Protein AF-A0A7X6NYS7-F1 (afdb_monomer)

Structure (mmCIF, N/CA/C/O backbone):
data_AF-A0A7X6NYS7-F1
#
_entry.id   AF-A0A7X6NYS7-F1
#
loop_
_atom_site.group_PDB
_atom_site.id
_atom_site.type_symbol
_atom_site.label_atom_id
_atom_site.label_alt_id
_atom_site.label_comp_id
_atom_site.label_asym_id
_atom_site.label_entity_id
_atom_site.label_seq_id
_atom_site.pdbx_PDB_ins_code
_atom_site.Cartn_x
_atom_site.Cartn_y
_atom_site.Cartn_z
_atom_site.occupancy
_atom_site.B_iso_or_equiv
_atom_site.auth_seq_id
_atom_site.auth_comp_id
_atom_site.auth_asym_id
_atom_site.auth_atom_id
_atom_site.pdbx_PDB_model_num
ATOM 1 N N . MET A 1 1 ? -17.883 6.200 -11.940 1.00 35.06 1 MET A N 1
ATOM 2 C CA . MET A 1 1 ? -18.351 5.322 -10.851 1.00 35.06 1 MET A CA 1
ATOM 3 C C . MET A 1 1 ? -17.406 5.563 -9.689 1.00 35.06 1 MET A C 1
ATOM 5 O O . MET A 1 1 ? -16.241 5.212 -9.781 1.00 35.06 1 MET A O 1
ATOM 9 N N . THR A 1 2 ? -17.848 6.355 -8.717 1.00 27.11 2 THR A N 1
ATOM 10 C CA . THR A 1 2 ? -17.003 6.928 -7.662 1.00 27.11 2 THR A CA 1
ATOM 11 C C . THR A 1 2 ? -16.912 5.929 -6.518 1.00 27.11 2 THR A C 1
ATOM 13 O O . THR A 1 2 ? -17.922 5.664 -5.873 1.00 27.11 2 THR A O 1
ATOM 16 N N . ILE A 1 3 ? -15.735 5.349 -6.288 1.00 31.94 3 ILE A N 1
ATOM 17 C CA . ILE A 1 3 ? -15.495 4.500 -5.118 1.00 31.94 3 ILE A CA 1
ATOM 18 C C . ILE A 1 3 ? -15.246 5.453 -3.948 1.00 31.94 3 ILE A C 1
ATOM 20 O O . ILE A 1 3 ? -14.196 6.086 -3.854 1.00 31.94 3 ILE A O 1
ATOM 24 N N . ALA A 1 4 ? -16.283 5.651 -3.135 1.00 30.42 4 ALA A N 1
ATOM 25 C CA . ALA A 1 4 ? -16.207 6.406 -1.894 1.00 30.42 4 ALA A CA 1
ATOM 26 C C . ALA A 1 4 ? -15.290 5.674 -0.905 1.00 30.42 4 ALA A C 1
ATOM 28 O O . ALA A 1 4 ? -15.261 4.446 -0.883 1.00 30.42 4 ALA A O 1
ATOM 29 N N . ALA A 1 5 ? -14.537 6.444 -0.119 1.00 35.25 5 ALA A N 1
ATOM 30 C CA . ALA A 1 5 ? -13.575 5.964 0.863 1.00 35.25 5 ALA A CA 1
ATOM 31 C C . ALA A 1 5 ? -14.183 4.889 1.781 1.00 35.25 5 ALA A C 1
ATOM 33 O O . ALA A 1 5 ? -14.998 5.193 2.652 1.00 35.25 5 ALA A O 1
ATOM 34 N N . THR A 1 6 ? -13.782 3.634 1.572 1.00 38.25 6 THR A N 1
ATOM 35 C CA . THR A 1 6 ? -14.051 2.531 2.493 1.00 38.25 6 THR A CA 1
ATOM 36 C C . THR A 1 6 ? -13.380 2.858 3.821 1.00 38.25 6 THR A C 1
ATOM 38 O O . THR A 1 6 ? -12.196 3.202 3.857 1.00 38.25 6 THR A O 1
ATOM 41 N N . ALA A 1 7 ? -14.165 2.820 4.897 1.00 32.44 7 ALA A N 1
ATOM 42 C CA . ALA A 1 7 ? -13.714 3.113 6.246 1.00 32.44 7 ALA A CA 1
ATOM 43 C C . ALA A 1 7 ? -12.492 2.253 6.601 1.00 32.44 7 ALA A C 1
ATOM 45 O O . ALA A 1 7 ? -12.499 1.042 6.405 1.00 32.44 7 ALA A O 1
ATOM 46 N N . VAL A 1 8 ? -11.445 2.891 7.118 1.00 33.31 8 VAL A N 1
ATOM 47 C CA . VAL A 1 8 ? -10.324 2.207 7.762 1.00 33.31 8 VAL A CA 1
ATOM 48 C C . VAL A 1 8 ? -10.599 2.247 9.256 1.00 33.31 8 VAL A C 1
ATOM 50 O O . VAL A 1 8 ? -10.645 3.329 9.843 1.00 33.31 8 VAL A O 1
ATOM 53 N N . VAL A 1 9 ? -10.815 1.086 9.869 1.00 34.69 9 VAL A N 1
ATOM 54 C CA . VAL A 1 9 ? -10.963 0.976 11.325 1.00 34.69 9 VAL A CA 1
ATOM 55 C C . VAL A 1 9 ? -9.628 0.511 11.900 1.00 34.69 9 VAL A C 1
ATOM 57 O O . VAL A 1 9 ? -9.139 -0.568 11.571 1.00 34.69 9 VAL A O 1
ATOM 60 N N . ALA A 1 10 ? -9.025 1.346 12.746 1.00 32.72 10 ALA A N 1
ATOM 61 C CA . ALA A 1 10 ? -7.800 1.015 13.461 1.00 32.72 10 ALA A CA 1
ATOM 62 C C . ALA A 1 10 ? -8.129 0.205 14.722 1.00 32.72 10 ALA A C 1
ATOM 64 O O . ALA A 1 10 ? -8.858 0.688 15.591 1.00 32.72 10 ALA A O 1
ATOM 65 N N . LEU A 1 11 ? -7.593 -1.012 14.837 1.00 34.31 11 LEU A N 1
ATOM 66 C CA . LEU A 1 11 ? -7.740 -1.852 16.027 1.00 34.31 11 LEU A CA 1
ATOM 67 C C . LEU A 1 11 ? -6.360 -2.121 16.645 1.00 34.31 11 LEU A C 1
ATOM 69 O O . LEU A 1 11 ? -5.460 -2.630 15.983 1.00 34.31 11 LEU A O 1
ATOM 73 N N . VAL A 1 12 ? -6.202 -1.800 17.931 1.00 31.31 12 VAL A N 1
ATOM 74 C CA . VAL A 1 12 ? -5.027 -2.170 18.734 1.00 31.31 12 VAL A CA 1
ATOM 75 C C . VAL A 1 12 ? -5.289 -3.557 19.326 1.00 31.31 12 VAL A C 1
ATOM 77 O O . VAL A 1 12 ? -6.094 -3.682 20.247 1.00 31.31 12 VAL A O 1
ATOM 80 N N . ALA A 1 13 ? -4.653 -4.606 18.797 1.00 36.72 13 ALA A N 1
ATOM 81 C CA . ALA A 1 13 ? -4.809 -5.974 19.298 1.00 36.72 13 ALA A CA 1
ATOM 82 C C . ALA A 1 13 ? -3.521 -6.487 19.965 1.00 36.72 13 ALA A C 1
ATOM 84 O O . ALA A 1 13 ? -2.477 -6.622 19.332 1.00 36.72 13 ALA A O 1
ATOM 85 N N . THR A 1 14 ? -3.620 -6.809 21.255 1.00 30.59 14 THR A N 1
ATOM 86 C CA . THR A 1 14 ? -2.617 -7.571 22.011 1.00 30.59 14 THR A CA 1
ATOM 87 C C . THR A 1 14 ? -2.786 -9.062 21.695 1.00 30.59 14 THR A C 1
ATOM 89 O O . THR A 1 14 ? -3.839 -9.628 21.983 1.00 30.59 14 THR A O 1
ATOM 92 N N . VAL A 1 15 ? -1.771 -9.711 21.117 1.00 33.62 15 VAL A N 1
ATOM 93 C CA . VAL A 1 15 ? -1.804 -11.143 20.753 1.00 33.62 15 VAL A CA 1
ATOM 94 C C . VAL A 1 15 ? -1.315 -12.018 21.917 1.00 33.62 15 VAL A C 1
ATOM 96 O O . VAL A 1 15 ? -0.249 -11.774 22.481 1.00 33.62 15 VAL A O 1
ATOM 99 N N . PHE A 1 16 ? -2.084 -13.060 22.257 1.00 27.95 16 PHE A N 1
ATOM 100 C CA . PHE A 1 16 ? -1.675 -14.164 23.138 1.00 27.95 16 PHE A CA 1
ATOM 101 C C . PHE A 1 16 ? -0.892 -15.223 22.340 1.00 27.95 16 PHE A C 1
ATOM 103 O O . PHE A 1 16 ? -1.319 -15.634 21.264 1.00 27.95 16 PHE A O 1
ATOM 110 N N . ALA A 1 17 ? 0.243 -15.682 22.873 1.00 31.47 17 ALA A N 1
ATOM 111 C CA . ALA A 1 17 ? 1.077 -16.724 22.270 1.00 31.47 17 ALA A CA 1
ATOM 112 C C . ALA A 1 17 ? 0.473 -18.134 22.441 1.00 31.47 17 ALA A C 1
ATOM 114 O O . ALA A 1 17 ? -0.064 -18.451 23.502 1.00 31.47 17 ALA A O 1
ATOM 115 N N . PHE A 1 18 ? 0.647 -19.007 21.442 1.00 29.77 18 PHE A N 1
ATOM 116 C CA . PHE A 1 18 ? 0.543 -20.459 21.621 1.00 29.77 18 PHE A CA 1
ATOM 117 C C . PHE A 1 18 ? 1.930 -21.095 21.485 1.00 29.77 18 PHE A C 1
ATOM 119 O O . PHE A 1 18 ? 2.647 -20.850 20.516 1.00 29.77 18 PHE A O 1
ATOM 126 N N . THR A 1 19 ? 2.300 -21.914 22.467 1.00 27.48 19 THR A N 1
ATOM 127 C CA . THR A 1 19 ? 3.547 -22.683 22.489 1.00 27.48 19 THR A CA 1
ATOM 128 C C . THR A 1 19 ? 3.333 -24.022 21.792 1.00 27.48 19 THR A C 1
ATOM 130 O O . THR A 1 19 ? 2.540 -24.838 22.257 1.00 27.48 19 THR A O 1
ATOM 133 N N . VAL A 1 20 ? 4.090 -24.296 20.730 1.00 31.67 20 VAL A N 1
ATOM 134 C CA . VAL A 1 20 ? 4.300 -25.670 20.250 1.00 31.67 20 VAL A CA 1
ATOM 135 C C . VAL A 1 20 ? 5.421 -26.298 21.075 1.00 31.67 20 VAL A C 1
ATOM 137 O O . VAL A 1 20 ? 6.569 -25.863 21.007 1.00 31.67 20 VAL A O 1
ATOM 140 N N . ALA A 1 21 ? 5.079 -27.295 21.891 1.00 33.41 21 ALA A N 1
ATOM 141 C CA . ALA A 1 21 ? 6.053 -28.077 22.638 1.00 33.41 21 ALA A CA 1
ATOM 142 C C . ALA A 1 21 ? 6.741 -29.079 21.699 1.00 33.41 21 ALA A C 1
ATOM 144 O O . ALA A 1 21 ? 6.101 -29.993 21.181 1.00 33.41 21 ALA A O 1
ATOM 145 N N . SER A 1 22 ? 8.048 -28.921 21.495 1.00 36.09 22 SER A N 1
ATOM 146 C CA . SER A 1 22 ? 8.912 -29.992 21.000 1.00 36.09 22 SER A CA 1
ATOM 147 C C . SER A 1 22 ? 9.166 -30.972 22.147 1.00 36.09 22 SER A C 1
ATOM 149 O O . SER A 1 22 ? 9.776 -30.596 23.149 1.00 36.09 22 SER A O 1
ATOM 151 N N . ALA A 1 23 ? 8.688 -32.209 22.025 1.00 41.22 23 ALA A N 1
ATOM 152 C CA . ALA A 1 23 ? 9.077 -33.281 22.933 1.00 41.22 23 ALA A CA 1
ATOM 153 C C . ALA A 1 23 ? 10.442 -33.826 22.487 1.00 41.22 23 ALA A C 1
ATOM 155 O O . ALA A 1 23 ? 10.529 -34.576 21.518 1.00 41.22 23 ALA A O 1
ATOM 156 N N . ASP A 1 24 ? 11.496 -33.394 23.175 1.00 37.56 24 ASP A N 1
ATOM 157 C CA . ASP A 1 24 ? 12.787 -34.080 23.192 1.00 37.56 24 ASP A CA 1
ATOM 158 C C . ASP A 1 24 ? 12.628 -35.321 24.088 1.00 37.56 24 ASP A C 1
ATOM 160 O O . ASP A 1 24 ? 12.118 -35.225 25.211 1.00 37.56 24 ASP A O 1
ATOM 164 N N . GLU A 1 25 ? 12.965 -36.500 23.572 1.00 44.12 25 GLU A N 1
ATOM 165 C CA . GLU A 1 25 ? 12.837 -37.753 24.310 1.00 44.12 25 GLU A CA 1
ATOM 166 C C . GLU A 1 25 ? 13.851 -37.823 25.459 1.00 44.12 25 GLU A C 1
ATOM 168 O O . GLU A 1 25 ? 15.059 -37.885 25.241 1.00 44.12 25 GLU A O 1
ATOM 173 N N . VAL A 1 26 ? 13.362 -37.928 26.698 1.00 38.34 26 VAL A N 1
ATOM 174 C CA . VAL A 1 26 ? 14.169 -38.387 27.836 1.00 38.34 26 VAL A CA 1
ATOM 175 C C . VAL A 1 26 ? 13.633 -39.739 28.286 1.00 38.34 26 VAL A C 1
ATOM 177 O O . VAL A 1 26 ? 12.599 -39.841 28.945 1.00 38.34 26 VAL A O 1
ATOM 180 N N . GLY A 1 27 ? 14.342 -40.797 27.897 1.00 34.62 27 GLY A N 1
ATOM 181 C CA . GLY A 1 27 ? 14.069 -42.157 28.339 1.00 34.62 27 GLY A CA 1
ATOM 182 C C . GLY A 1 27 ? 14.432 -42.393 29.808 1.00 34.62 27 GLY A C 1
ATOM 183 O O . GLY A 1 27 ? 15.407 -41.845 30.319 1.00 34.62 27 GLY A O 1
ATOM 184 N N . GLY A 1 28 ? 13.691 -43.304 30.450 1.00 33.19 28 GLY A N 1
ATOM 185 C CA . GLY A 1 28 ? 14.239 -44.111 31.542 1.00 33.19 28 GLY A CA 1
ATOM 186 C C . GLY A 1 28 ? 13.300 -44.478 32.690 1.00 33.19 28 GLY A C 1
ATOM 187 O O . GLY A 1 28 ? 13.390 -43.888 33.758 1.00 33.19 28 GLY A O 1
ATOM 188 N N . GLY A 1 29 ? 12.554 -45.579 32.528 1.00 33.16 29 GLY A N 1
ATOM 189 C CA . GLY A 1 29 ? 12.479 -46.606 33.579 1.00 33.16 29 GLY A CA 1
ATOM 190 C C . GLY A 1 29 ? 11.138 -46.820 34.289 1.00 33.16 29 GLY A C 1
ATOM 191 O O . GLY A 1 29 ? 10.683 -45.977 35.051 1.00 33.16 29 GLY A O 1
ATOM 192 N N . GLY A 1 30 ? 10.589 -48.034 34.145 1.00 33.25 30 GLY A N 1
ATOM 193 C CA . GLY A 1 30 ? 9.668 -48.618 35.129 1.00 33.25 30 GLY A CA 1
ATOM 194 C C . GLY A 1 30 ? 8.480 -49.360 34.524 1.00 33.25 30 GLY A C 1
ATOM 195 O O . GLY A 1 30 ? 7.449 -48.767 34.244 1.00 33.25 30 GLY A O 1
ATOM 196 N N . ALA A 1 31 ? 8.621 -50.673 34.343 1.00 44.50 31 ALA A N 1
ATOM 197 C CA . ALA A 1 31 ? 7.578 -51.564 33.849 1.00 44.50 31 ALA A CA 1
ATOM 198 C C . ALA A 1 31 ? 6.435 -51.764 34.861 1.00 44.50 31 ALA A C 1
ATOM 200 O O . ALA A 1 31 ? 6.677 -52.007 36.042 1.00 44.50 31 ALA A O 1
ATOM 201 N N . SER A 1 32 ? 5.192 -51.762 34.381 1.00 34.50 32 SER A N 1
ATOM 202 C CA . SER A 1 32 ? 4.035 -52.428 34.995 1.00 34.50 32 SER A CA 1
ATOM 203 C C . SER A 1 32 ? 2.996 -52.638 33.895 1.00 34.50 32 SER A C 1
ATOM 205 O O . SER A 1 32 ? 2.543 -51.663 33.311 1.00 34.50 32 SER A O 1
ATOM 207 N N . THR A 1 33 ? 2.657 -53.884 33.559 1.00 41.16 33 THR A N 1
ATOM 208 C CA . THR A 1 33 ? 1.684 -54.216 32.501 1.00 41.16 33 THR A CA 1
ATOM 209 C C . THR A 1 33 ? 0.259 -54.313 33.049 1.00 41.16 33 THR A C 1
ATOM 211 O O . THR A 1 33 ? 0.014 -55.192 33.880 1.00 41.16 33 THR A O 1
ATOM 214 N N . PRO A 1 34 ? -0.707 -53.529 32.541 1.00 41.94 34 PRO A N 1
ATOM 215 C CA . PRO A 1 34 ? -2.129 -53.828 32.671 1.00 41.94 34 PRO A CA 1
ATOM 216 C C . PRO A 1 34 ? -2.671 -54.465 31.383 1.00 41.94 34 PRO A C 1
ATOM 218 O O . PRO A 1 34 ? -2.381 -54.021 30.277 1.00 41.94 34 PRO A O 1
ATOM 221 N N . VAL A 1 35 ? -3.467 -55.520 31.550 1.00 39.62 35 VAL A N 1
ATOM 222 C CA . VAL A 1 35 ? -4.208 -56.229 30.497 1.00 39.62 35 VAL A CA 1
ATOM 223 C C . VAL A 1 35 ? -5.292 -55.305 29.924 1.00 39.62 35 VAL A C 1
ATOM 225 O O . VAL A 1 35 ? -6.169 -54.866 30.667 1.00 39.62 35 VAL A O 1
ATOM 228 N N . GLU A 1 36 ? -5.243 -55.012 28.622 1.00 36.25 36 GLU A N 1
ATOM 229 C CA . GLU A 1 36 ? -6.224 -54.163 27.928 1.00 36.25 36 GLU A CA 1
ATOM 230 C C . GLU A 1 36 ? -7.431 -54.995 27.423 1.00 36.25 36 GLU A C 1
ATOM 232 O O . GLU A 1 36 ? -7.234 -56.078 26.861 1.00 36.25 36 GLU A O 1
ATOM 237 N N . PRO A 1 37 ? -8.687 -54.543 27.622 1.00 45.81 37 PRO A N 1
ATOM 238 C CA . PRO A 1 37 ? -9.873 -55.152 27.009 1.00 45.81 37 PRO A CA 1
ATOM 239 C C . PRO A 1 37 ? -9.889 -54.939 25.479 1.00 45.81 37 PRO A C 1
ATOM 241 O O . PRO A 1 37 ? -9.248 -54.014 24.987 1.00 45.81 37 PRO A O 1
ATOM 244 N N . PRO A 1 38 ? -10.620 -55.755 24.689 1.00 44.25 38 PRO A N 1
ATOM 245 C CA . PRO A 1 38 ? -10.565 -55.666 23.233 1.00 44.25 38 PRO A CA 1
ATOM 246 C C . PRO A 1 38 ? -11.165 -54.342 22.744 1.00 44.25 38 PRO A C 1
ATOM 248 O O . PRO A 1 38 ? -12.375 -54.121 22.839 1.00 44.25 38 PRO A O 1
ATOM 251 N N . VAL A 1 39 ? -10.319 -53.476 22.183 1.00 47.47 39 VAL A N 1
ATOM 252 C CA . VAL A 1 39 ? -10.750 -52.299 21.427 1.00 47.47 39 VAL A CA 1
ATOM 253 C C . VAL A 1 39 ? -11.539 -52.754 20.195 1.00 47.47 39 VAL A C 1
ATOM 255 O O . VAL A 1 39 ? -11.036 -53.465 19.325 1.00 47.47 39 VAL A O 1
ATOM 258 N N . GLN A 1 40 ? -12.816 -52.376 20.124 1.00 37.41 40 GLN A N 1
ATOM 259 C CA . GLN A 1 40 ? -13.602 -52.490 18.897 1.00 37.41 40 GLN A CA 1
ATOM 260 C C . GLN A 1 40 ? -12.992 -51.549 17.858 1.00 37.41 40 GLN A C 1
ATOM 262 O O . GLN A 1 40 ? -12.814 -50.363 18.127 1.00 37.41 40 GLN A O 1
ATOM 267 N N . ALA A 1 41 ? -12.642 -52.092 16.691 1.00 41.06 41 ALA A N 1
ATOM 268 C CA . ALA A 1 41 ? -12.010 -51.353 15.608 1.00 41.06 41 ALA A CA 1
ATOM 269 C C . ALA A 1 41 ? -12.880 -50.158 15.182 1.00 41.06 41 ALA A C 1
ATOM 271 O O . ALA A 1 41 ? -13.874 -50.316 14.471 1.00 41.06 41 ALA A O 1
ATOM 272 N N . ALA A 1 42 ? -12.495 -48.955 15.611 1.00 45.47 42 ALA A N 1
ATOM 273 C CA . ALA A 1 42 ? -12.942 -47.725 14.982 1.00 45.47 42 ALA A CA 1
ATOM 274 C C . ALA A 1 42 ? -12.451 -47.758 13.527 1.00 45.47 42 ALA A C 1
ATOM 276 O O . ALA A 1 42 ? -11.274 -48.014 13.271 1.00 45.47 42 ALA A O 1
ATOM 277 N N . GLY A 1 43 ? -13.386 -47.601 12.588 1.00 37.75 43 GLY A N 1
ATOM 278 C CA . GLY A 1 43 ? -13.165 -47.792 11.158 1.00 37.75 43 GLY A CA 1
ATOM 279 C C . GLY A 1 43 ? -11.902 -47.100 10.653 1.00 37.75 43 GLY A C 1
ATOM 280 O O . GLY A 1 43 ? -11.631 -45.951 10.996 1.00 37.75 43 GLY A O 1
ATOM 281 N N . ALA A 1 44 ? -11.139 -47.825 9.835 1.00 40.31 44 ALA A N 1
ATOM 282 C CA . ALA A 1 44 ? -9.944 -47.326 9.179 1.00 40.31 44 ALA A CA 1
ATOM 283 C C . ALA A 1 44 ? -10.272 -46.036 8.412 1.00 40.31 44 ALA A C 1
ATOM 285 O O . ALA A 1 44 ? -10.860 -46.075 7.332 1.00 40.31 44 ALA A O 1
ATOM 286 N N . GLN A 1 45 ? -9.882 -44.886 8.963 1.00 37.69 45 GLN A N 1
ATOM 287 C CA . GLN A 1 45 ? -9.675 -43.705 8.143 1.00 37.69 45 GLN A CA 1
ATOM 288 C C . GLN A 1 45 ? -8.569 -44.086 7.167 1.00 37.69 45 GLN A C 1
ATOM 290 O O . GLN A 1 45 ? -7.466 -44.434 7.590 1.00 37.69 45 GLN A O 1
ATOM 295 N N . SER A 1 46 ? -8.891 -44.130 5.873 1.00 40.94 46 SER A N 1
ATOM 296 C CA . SER A 1 46 ? -7.906 -44.394 4.833 1.00 40.94 46 SER A CA 1
ATOM 297 C C . SER A 1 46 ? -6.747 -43.425 5.025 1.00 40.94 46 SER A C 1
ATOM 299 O O . SER A 1 46 ? -6.900 -42.223 4.812 1.00 40.94 46 SER A O 1
ATOM 301 N N . ALA A 1 47 ? -5.604 -43.942 5.470 1.00 45.31 47 ALA A N 1
ATOM 302 C CA . ALA A 1 47 ? -4.374 -43.182 5.485 1.00 45.31 47 ALA A CA 1
ATOM 303 C C . ALA A 1 47 ? -4.127 -42.741 4.042 1.00 45.31 47 ALA A C 1
ATOM 305 O O . ALA A 1 47 ? -3.892 -43.575 3.165 1.00 45.31 47 ALA A O 1
ATOM 306 N N . VAL A 1 48 ? -4.234 -41.439 3.775 1.00 37.69 48 VAL A N 1
ATOM 307 C CA . VAL A 1 48 ? -3.677 -40.876 2.550 1.00 37.69 48 VAL A CA 1
ATOM 308 C C . VAL A 1 48 ? -2.187 -41.141 2.674 1.00 37.69 48 VAL A C 1
ATOM 310 O O . VAL A 1 48 ? -1.529 -40.553 3.532 1.00 37.69 48 VAL A O 1
ATOM 313 N N . SER A 1 49 ? -1.664 -42.100 1.907 1.00 43.44 49 SER A N 1
ATOM 314 C CA . SER A 1 49 ? -0.227 -42.331 1.870 1.00 43.44 49 SER A CA 1
ATOM 315 C C . SER A 1 49 ? 0.406 -41.007 1.471 1.00 43.44 49 SER A C 1
ATOM 317 O O . SER A 1 49 ? 0.180 -40.539 0.352 1.00 43.44 49 SER A O 1
ATOM 319 N N . ALA A 1 50 ? 1.153 -40.380 2.379 1.00 54.53 50 ALA A N 1
ATOM 320 C CA . ALA A 1 50 ? 2.035 -39.297 1.995 1.00 54.53 50 ALA A CA 1
ATOM 321 C C . ALA A 1 50 ? 2.943 -39.879 0.910 1.00 54.53 50 ALA A C 1
ATOM 323 O O . ALA A 1 50 ? 3.705 -40.813 1.173 1.00 54.53 50 ALA A O 1
ATOM 324 N N . ALA A 1 51 ? 2.774 -39.416 -0.329 1.00 53.47 51 ALA A N 1
ATOM 325 C CA . ALA A 1 51 ? 3.682 -39.788 -1.395 1.00 53.47 51 ALA A CA 1
ATOM 326 C C . ALA A 1 51 ? 5.097 -39.470 -0.899 1.00 53.47 51 ALA A C 1
ATOM 328 O O . ALA A 1 51 ? 5.323 -38.397 -0.333 1.00 53.47 51 ALA A O 1
ATOM 329 N N . ALA A 1 52 ? 6.035 -40.406 -1.073 1.00 60.41 52 ALA A N 1
ATOM 330 C CA . ALA A 1 52 ? 7.448 -40.084 -0.914 1.00 60.41 52 ALA A CA 1
ATOM 331 C C . ALA A 1 52 ? 7.717 -38.782 -1.690 1.00 60.41 52 ALA A C 1
ATOM 333 O O . ALA A 1 52 ? 7.167 -38.660 -2.791 1.00 60.41 52 ALA A O 1
ATOM 334 N N . PRO A 1 53 ? 8.466 -37.804 -1.139 1.00 61.94 53 PRO A N 1
ATOM 335 C CA . PRO A 1 53 ? 8.702 -36.536 -1.820 1.00 61.94 53 PRO A CA 1
ATOM 336 C C . PRO A 1 53 ? 9.158 -36.836 -3.245 1.00 61.94 53 PRO A C 1
ATOM 338 O O . PRO A 1 53 ? 10.186 -37.482 -3.458 1.00 61.94 53 PRO A O 1
ATOM 341 N N . GLY A 1 54 ? 8.301 -36.481 -4.203 1.00 64.94 54 GLY A N 1
ATOM 342 C CA . GLY A 1 54 ? 8.507 -36.824 -5.598 1.00 64.94 54 GLY A CA 1
ATOM 343 C C . GLY A 1 54 ? 9.807 -36.196 -6.074 1.00 64.94 54 GLY A C 1
ATOM 344 O O . GLY A 1 54 ? 10.099 -35.046 -5.743 1.00 64.94 54 GLY A O 1
ATOM 345 N N . VAL A 1 55 ? 10.587 -36.943 -6.855 1.00 65.62 55 VAL A N 1
ATOM 346 C CA . VAL A 1 55 ? 11.609 -36.331 -7.704 1.00 65.62 55 VAL A CA 1
ATOM 347 C C . VAL A 1 55 ? 10.850 -35.386 -8.628 1.00 65.62 55 VAL A C 1
ATOM 349 O O . VAL A 1 55 ? 10.119 -35.836 -9.506 1.00 65.62 55 VAL A O 1
ATOM 352 N N . VAL A 1 56 ? 10.939 -34.084 -8.361 1.00 66.94 56 VAL A N 1
ATOM 353 C CA . VAL A 1 56 ? 10.445 -33.074 -9.293 1.00 66.94 56 VAL A CA 1
ATOM 354 C C . VAL A 1 56 ? 11.263 -33.194 -10.572 1.00 66.94 56 VAL A C 1
ATOM 356 O O . VAL A 1 56 ? 12.477 -33.411 -10.511 1.00 66.94 56 VAL A O 1
ATOM 359 N N . ASP A 1 57 ? 10.605 -33.078 -11.725 1.00 78.94 57 ASP A N 1
ATOM 360 C CA . ASP A 1 57 ? 11.314 -32.964 -12.995 1.00 78.94 57 ASP A CA 1
ATOM 361 C C . ASP A 1 57 ? 12.367 -31.851 -12.888 1.00 78.94 57 ASP A C 1
ATOM 363 O O . ASP A 1 57 ? 12.166 -30.840 -12.205 1.00 78.94 57 ASP A O 1
ATOM 367 N N . SER A 1 58 ? 13.516 -32.039 -13.539 1.00 80.81 58 SER A N 1
ATOM 368 C CA . SER A 1 58 ? 14.578 -31.034 -13.534 1.00 80.81 58 SER A CA 1
ATOM 369 C C . SER A 1 58 ? 14.027 -29.687 -14.007 1.00 80.81 58 SER A C 1
ATOM 371 O O . SER A 1 58 ? 13.471 -29.601 -15.104 1.00 80.81 58 SER A O 1
ATOM 373 N N . VAL A 1 59 ? 14.198 -28.640 -13.196 1.00 84.19 59 VAL A N 1
ATOM 374 C CA . VAL A 1 59 ? 13.797 -27.275 -13.554 1.00 84.19 59 VAL A CA 1
ATOM 375 C C . VAL A 1 59 ? 14.565 -26.837 -14.799 1.00 84.19 59 VAL A C 1
ATOM 377 O O . VAL A 1 59 ? 15.795 -26.798 -14.808 1.00 84.19 59 VAL A O 1
ATOM 380 N N . ASP A 1 60 ? 13.831 -26.496 -15.852 1.00 86.81 60 ASP A N 1
ATOM 381 C CA . ASP A 1 60 ? 14.399 -25.975 -17.090 1.00 86.81 60 ASP A CA 1
ATOM 382 C C . ASP A 1 60 ? 14.637 -24.463 -16.965 1.00 86.81 60 ASP A C 1
ATOM 384 O O . ASP A 1 60 ? 13.751 -23.648 -17.231 1.00 86.81 60 ASP A O 1
ATOM 388 N N . PHE A 1 61 ? 15.845 -24.080 -16.545 1.00 84.19 61 PHE A N 1
ATOM 389 C CA . PHE A 1 61 ? 16.231 -22.672 -16.398 1.00 84.19 61 PHE A CA 1
ATOM 390 C C . PHE A 1 61 ? 16.198 -21.890 -17.721 1.00 84.19 61 PHE A C 1
ATOM 392 O O . PHE A 1 61 ? 16.104 -20.665 -17.689 1.00 84.19 61 PHE A O 1
ATOM 399 N N . ALA A 1 62 ? 16.238 -22.563 -18.879 1.00 86.12 62 ALA A N 1
ATOM 400 C CA . ALA A 1 62 ? 16.169 -21.899 -20.181 1.00 86.12 62 ALA A CA 1
ATOM 401 C C . ALA A 1 62 ? 14.759 -21.377 -20.513 1.00 86.12 62 ALA A C 1
ATOM 403 O O . ALA A 1 62 ? 14.612 -20.560 -21.419 1.00 86.12 62 ALA A O 1
ATOM 404 N N . LYS A 1 63 ? 13.728 -21.817 -19.778 1.00 84.00 63 LYS A N 1
ATOM 405 C CA . LYS A 1 63 ? 12.346 -21.321 -19.899 1.00 84.00 63 LYS A CA 1
ATOM 406 C C . LYS A 1 63 ? 12.028 -20.138 -18.989 1.00 84.00 63 LYS A C 1
ATOM 408 O O . LYS A 1 63 ? 10.899 -19.653 -19.015 1.00 84.00 63 LYS A O 1
ATOM 413 N N . LEU A 1 64 ? 12.973 -19.692 -18.163 1.00 85.62 64 LEU A N 1
ATOM 414 C CA . LEU A 1 64 ? 12.747 -18.526 -17.319 1.00 85.62 64 LEU A CA 1
ATOM 415 C C . LEU A 1 64 ? 12.685 -17.266 -18.185 1.00 85.62 64 LEU A C 1
ATOM 417 O O . LEU A 1 64 ? 13.605 -16.986 -18.953 1.00 85.62 64 LEU A O 1
ATOM 421 N N . GLU A 1 65 ? 11.608 -16.495 -18.039 1.00 81.50 65 GLU A N 1
ATOM 422 C CA . GLU A 1 65 ? 11.532 -15.156 -18.615 1.00 81.50 65 GLU A CA 1
ATOM 423 C C . GLU A 1 65 ? 12.523 -14.250 -17.878 1.00 81.50 65 GLU A C 1
ATOM 425 O O . GLU A 1 65 ? 12.476 -14.115 -16.654 1.00 81.50 65 GLU A O 1
ATOM 430 N N . THR A 1 66 ? 13.452 -13.663 -18.629 1.00 80.06 66 THR A N 1
ATOM 431 C CA . THR A 1 66 ? 14.523 -12.816 -18.077 1.00 80.06 66 THR A CA 1
ATOM 432 C C . THR A 1 66 ? 14.208 -11.332 -18.199 1.00 80.06 66 THR A C 1
ATOM 434 O O . THR A 1 66 ? 14.876 -10.510 -17.573 1.00 80.06 66 THR A O 1
ATOM 437 N N . THR A 1 67 ? 13.177 -10.982 -18.967 1.00 80.81 67 THR A N 1
ATOM 438 C CA . THR A 1 67 ? 12.643 -9.628 -19.061 1.00 80.81 67 THR A CA 1
ATOM 439 C C . THR A 1 67 ? 11.785 -9.347 -17.826 1.00 80.81 67 THR A C 1
ATOM 441 O O . THR A 1 67 ? 10.764 -10.011 -17.633 1.00 80.81 67 THR A O 1
ATOM 444 N N . PRO A 1 68 ? 12.143 -8.364 -16.980 1.00 72.94 68 PRO A N 1
ATOM 445 C CA . PRO A 1 68 ? 11.345 -8.037 -15.808 1.00 72.94 68 PRO A CA 1
ATOM 446 C C . PRO A 1 68 ? 9.934 -7.591 -16.194 1.00 72.94 68 PRO A C 1
ATOM 448 O O . PRO A 1 68 ? 9.750 -6.770 -17.099 1.00 72.94 68 PRO A O 1
ATOM 451 N N . ILE A 1 69 ? 8.934 -8.083 -15.461 1.00 75.88 69 ILE A N 1
ATOM 452 C CA . ILE A 1 69 ? 7.581 -7.536 -15.548 1.00 75.88 69 ILE A CA 1
ATOM 453 C C . ILE A 1 69 ? 7.603 -6.139 -14.925 1.00 75.88 69 ILE A C 1
ATOM 455 O O . ILE A 1 69 ? 7.912 -5.955 -13.747 1.00 75.88 69 ILE A O 1
ATOM 459 N N . ARG A 1 70 ? 7.275 -5.150 -15.752 1.00 77.62 70 ARG A N 1
ATOM 460 C CA . ARG A 1 70 ? 7.225 -3.732 -15.401 1.00 77.62 70 ARG A CA 1
ATOM 461 C C . ARG A 1 70 ? 5.898 -3.411 -14.720 1.00 77.62 70 ARG A C 1
ATOM 463 O O . ARG A 1 70 ? 4.871 -3.323 -15.387 1.00 77.62 70 ARG A O 1
ATOM 470 N N . GLN A 1 71 ? 5.932 -3.262 -13.400 1.00 87.38 71 GLN A N 1
ATOM 471 C CA . GLN A 1 71 ? 4.749 -3.076 -12.559 1.00 87.38 71 GLN A CA 1
ATOM 472 C C . GLN A 1 71 ? 4.951 -1.973 -11.520 1.00 87.38 71 GLN A C 1
ATOM 474 O O . GLN A 1 71 ? 6.074 -1.515 -11.275 1.00 87.38 71 GLN A O 1
ATOM 479 N N . TRP A 1 72 ? 3.851 -1.528 -10.917 1.00 94.25 72 TRP A N 1
ATOM 480 C CA . TRP A 1 72 ? 3.921 -0.678 -9.739 1.00 94.25 72 TRP A CA 1
ATOM 481 C C . TRP A 1 72 ? 4.313 -1.488 -8.509 1.00 94.25 72 TRP A C 1
ATOM 483 O O . TRP A 1 72 ? 3.955 -2.653 -8.363 1.00 94.25 72 TRP A O 1
ATOM 493 N N . GLY A 1 73 ? 5.035 -0.841 -7.605 1.00 94.12 73 GLY A N 1
ATOM 494 C CA . GLY A 1 73 ? 5.376 -1.409 -6.314 1.00 94.12 73 GLY A CA 1
ATOM 495 C C . GLY A 1 73 ? 5.617 -0.327 -5.279 1.00 94.12 73 GLY A C 1
ATOM 496 O O . GLY A 1 73 ? 5.641 0.868 -5.581 1.00 94.12 73 GLY A O 1
ATOM 497 N N . VAL A 1 74 ? 5.791 -0.767 -4.040 1.00 95.25 74 VAL A N 1
ATOM 498 C CA . VAL A 1 74 ? 6.179 0.100 -2.931 1.00 95.25 74 VAL A CA 1
ATOM 499 C C . VAL A 1 74 ? 7.697 0.278 -2.893 1.00 95.25 74 VAL A C 1
ATOM 501 O O . VAL A 1 74 ? 8.448 -0.638 -3.231 1.00 95.25 74 VAL A O 1
ATOM 504 N N . VAL A 1 75 ? 8.159 1.448 -2.464 1.00 93.38 75 VAL A N 1
ATOM 505 C CA . VAL A 1 75 ? 9.578 1.813 -2.391 1.00 93.38 75 VAL A CA 1
ATOM 506 C C . VAL A 1 75 ? 9.880 2.688 -1.179 1.00 93.38 75 VAL A C 1
ATOM 508 O O . VAL A 1 75 ? 8.997 3.309 -0.576 1.00 93.38 75 VAL A O 1
ATOM 511 N N . GLY A 1 76 ? 11.170 2.775 -0.864 1.00 90.56 76 GLY A N 1
ATOM 512 C CA . GLY A 1 76 ? 11.674 3.543 0.262 1.00 90.56 76 GLY A CA 1
ATOM 513 C C . GLY A 1 76 ? 11.427 2.845 1.595 1.00 90.56 76 GLY A C 1
ATOM 514 O O . GLY A 1 76 ? 10.654 1.895 1.698 1.00 90.56 76 GLY A O 1
ATOM 515 N N . THR A 1 77 ? 12.094 3.344 2.630 1.00 87.69 77 THR A N 1
ATOM 516 C CA . THR A 1 77 ? 12.029 2.781 3.980 1.00 87.69 77 THR A CA 1
ATOM 517 C C . THR A 1 77 ? 11.858 3.920 4.972 1.00 87.69 77 THR A C 1
ATOM 519 O O . THR A 1 77 ? 12.706 4.807 5.064 1.00 87.69 77 THR A O 1
ATOM 522 N N . GLY A 1 78 ? 10.738 3.913 5.682 1.00 77.06 78 GLY A N 1
ATOM 523 C CA . GLY A 1 78 ? 10.395 4.849 6.742 1.00 77.06 78 GLY A CA 1
ATOM 524 C C . GLY A 1 78 ? 10.943 4.410 8.097 1.00 77.06 78 GLY A C 1
ATOM 525 O O . GLY A 1 78 ? 11.692 3.439 8.215 1.00 77.06 78 GLY A O 1
ATOM 526 N N . SER A 1 79 ? 10.576 5.150 9.139 1.00 70.75 79 SER A N 1
ATOM 527 C CA . SER A 1 79 ? 10.978 4.836 10.511 1.00 70.75 79 SER A CA 1
ATOM 528 C C . SER A 1 79 ? 10.042 3.803 11.137 1.00 70.75 79 SER A C 1
ATOM 530 O O . SER A 1 79 ? 8.829 3.863 10.962 1.00 70.75 79 SER A O 1
ATOM 532 N N . SER A 1 80 ? 10.625 2.874 11.887 1.00 67.25 80 SER A N 1
ATOM 533 C CA . SER A 1 80 ? 9.922 1.889 12.704 1.00 67.25 80 SER A CA 1
ATOM 534 C C . SER A 1 80 ? 10.593 1.862 14.070 1.00 67.25 80 SER A C 1
ATOM 536 O O . SER A 1 80 ? 11.826 1.806 14.134 1.00 67.25 80 SER A O 1
ATOM 538 N N . TYR A 1 81 ? 9.818 1.959 15.147 1.00 68.38 81 TYR A N 1
ATOM 539 C CA . TYR A 1 81 ? 10.365 2.146 16.494 1.00 68.38 81 TYR A CA 1
ATOM 540 C C . TYR A 1 81 ? 10.442 0.845 17.298 1.00 68.38 81 TYR A C 1
ATOM 542 O O . TYR A 1 81 ? 11.194 0.780 18.270 1.00 68.38 81 TYR A O 1
ATOM 550 N N . THR A 1 82 ? 9.726 -0.199 16.876 1.00 67.19 82 THR A N 1
ATOM 551 C CA . THR A 1 82 ? 9.680 -1.496 17.566 1.00 67.19 82 THR A CA 1
ATOM 552 C C . THR A 1 82 ? 10.272 -2.655 16.760 1.00 67.19 82 THR A C 1
ATOM 554 O O . THR A 1 82 ? 10.756 -3.609 17.369 1.00 67.19 82 THR A O 1
ATOM 557 N N . ALA A 1 83 ? 10.329 -2.582 15.422 1.00 58.38 83 ALA A N 1
ATOM 558 C CA . ALA A 1 83 ? 10.979 -3.610 14.597 1.00 58.38 83 ALA A CA 1
ATOM 559 C C . ALA A 1 83 ? 11.349 -3.123 13.185 1.00 58.38 83 ALA A C 1
ATOM 561 O O . ALA A 1 83 ? 10.502 -2.630 12.449 1.00 58.38 83 ALA A O 1
ATOM 562 N N . ALA A 1 84 ? 12.575 -3.352 12.720 1.00 65.19 84 ALA A N 1
ATOM 563 C CA . ALA A 1 84 ? 12.904 -3.229 11.295 1.00 65.19 84 ALA A CA 1
ATOM 564 C C . ALA A 1 84 ? 13.252 -4.606 10.759 1.00 65.19 84 ALA A C 1
ATOM 566 O O . ALA A 1 84 ? 14.271 -5.081 11.249 1.00 65.19 84 ALA A O 1
ATOM 567 N N . LYS A 1 85 ? 12.497 -5.194 9.794 1.00 72.19 85 LYS A N 1
ATOM 568 C CA . LYS A 1 85 ? 13.012 -6.220 8.840 1.00 72.19 85 LYS A CA 1
ATOM 569 C C . LYS A 1 85 ? 12.339 -6.308 7.447 1.00 72.19 85 LYS A C 1
ATOM 571 O O . LYS A 1 85 ? 13.102 -6.541 6.516 1.00 72.19 85 LYS A O 1
ATOM 576 N N . PRO A 1 86 ? 11.028 -6.096 7.220 1.00 85.31 86 PRO A N 1
ATOM 577 C CA . PRO A 1 86 ? 10.483 -6.075 5.855 1.00 85.31 86 PRO A CA 1
ATOM 578 C C . PRO A 1 86 ? 9.868 -4.718 5.455 1.00 85.31 86 PRO A C 1
ATOM 580 O O . PRO A 1 86 ? 9.258 -4.027 6.267 1.00 85.31 86 PRO A O 1
ATOM 583 N N . GLN A 1 87 ? 10.044 -4.323 4.187 1.00 91.50 87 GLN A N 1
ATOM 584 C CA . GLN A 1 87 ? 9.457 -3.089 3.637 1.00 91.50 87 GLN A CA 1
ATOM 585 C C . GLN A 1 87 ? 7.919 -3.175 3.585 1.00 91.50 87 GLN A C 1
ATOM 587 O O . GLN A 1 87 ? 7.224 -2.194 3.859 1.00 91.50 87 GLN A O 1
ATOM 592 N N . VAL A 1 88 ? 7.414 -4.370 3.271 1.00 94.75 88 VAL A N 1
ATOM 593 C CA . VAL A 1 88 ? 6.005 -4.771 3.330 1.00 94.75 88 VAL A CA 1
ATOM 594 C C . VAL A 1 88 ? 5.847 -5.733 4.495 1.00 94.75 88 VAL A C 1
ATOM 596 O O . VAL A 1 88 ? 6.542 -6.744 4.538 1.00 94.75 88 VAL A O 1
ATOM 599 N N . TRP A 1 89 ? 4.955 -5.422 5.424 1.00 94.19 89 TRP A N 1
ATOM 600 C CA . TRP A 1 89 ? 4.659 -6.289 6.561 1.00 94.19 89 TRP A CA 1
ATOM 601 C C . TRP A 1 89 ? 3.492 -7.221 6.275 1.00 94.19 89 TRP A C 1
ATOM 603 O O . TRP A 1 89 ? 3.555 -8.388 6.650 1.00 94.19 89 TRP A O 1
ATOM 613 N N . ASP A 1 90 ? 2.468 -6.716 5.589 1.00 96.75 90 ASP A N 1
ATOM 614 C CA . ASP A 1 90 ? 1.247 -7.469 5.346 1.00 96.75 90 ASP A CA 1
ATOM 615 C C . ASP A 1 90 ? 0.545 -7.020 4.062 1.00 96.75 90 ASP A C 1
ATOM 617 O O . ASP A 1 90 ? 0.758 -5.903 3.569 1.00 96.75 90 ASP A O 1
ATOM 621 N N . PHE A 1 91 ? -0.310 -7.884 3.530 1.00 97.62 91 PHE A N 1
ATOM 622 C CA . PHE A 1 91 ? -1.205 -7.569 2.429 1.00 97.62 91 PHE A CA 1
ATOM 623 C C . PHE A 1 91 ? -2.579 -8.198 2.653 1.00 97.62 91 PHE A C 1
ATOM 625 O O . PHE A 1 91 ? -2.703 -9.309 3.155 1.00 97.62 91 PHE A O 1
ATOM 632 N N . ALA A 1 92 ? -3.620 -7.493 2.227 1.00 98.00 92 ALA A N 1
ATOM 633 C CA . ALA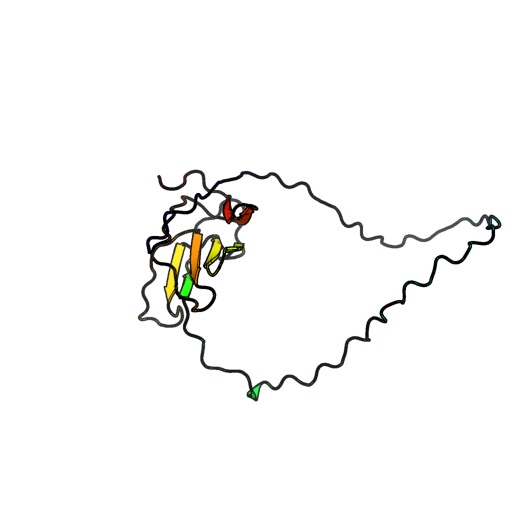 A 1 92 ? -4.997 -7.965 2.294 1.00 98.00 92 ALA A CA 1
ATOM 634 C C . ALA A 1 92 ? -5.706 -7.686 0.972 1.00 98.00 92 ALA A C 1
ATOM 636 O O . ALA A 1 92 ? -5.361 -6.743 0.262 1.00 98.00 92 ALA A O 1
ATOM 637 N N . GLU A 1 93 ? -6.713 -8.483 0.639 1.00 97.94 93 GLU A N 1
ATOM 638 C CA . GLU A 1 93 ? -7.442 -8.353 -0.620 1.00 97.94 93 GLU A CA 1
ATOM 639 C C . GLU A 1 93 ? -8.934 -8.130 -0.373 1.00 97.94 93 GLU A C 1
ATOM 641 O O . GLU A 1 93 ? -9.559 -8.847 0.407 1.00 97.94 93 GLU A O 1
ATOM 646 N N . ILE A 1 94 ? -9.515 -7.148 -1.066 1.00 96.88 94 ILE A N 1
ATOM 647 C CA . ILE A 1 94 ? -10.960 -6.894 -1.081 1.00 96.88 94 ILE A CA 1
ATOM 648 C C . ILE A 1 94 ? -11.392 -6.699 -2.535 1.00 96.88 94 ILE A C 1
ATOM 650 O O . ILE A 1 94 ? -11.037 -5.714 -3.188 1.00 96.88 94 ILE A O 1
ATOM 654 N N . GLY A 1 95 ? -12.173 -7.643 -3.061 1.00 95.75 95 GLY A N 1
ATOM 655 C CA . GLY A 1 95 ? -12.596 -7.624 -4.462 1.00 95.75 95 GLY A CA 1
ATOM 656 C C . GLY A 1 95 ? -11.411 -7.798 -5.418 1.00 95.75 95 GLY A C 1
ATOM 657 O O . GLY A 1 95 ? -10.790 -8.852 -5.438 1.00 95.75 95 GLY A O 1
ATOM 658 N N . THR A 1 96 ? -11.123 -6.781 -6.235 1.00 96.31 96 THR A N 1
ATOM 659 C CA . THR A 1 96 ? -9.948 -6.740 -7.131 1.00 96.31 96 THR A CA 1
ATOM 660 C C . THR A 1 96 ? -8.824 -5.865 -6.582 1.00 96.31 96 THR A C 1
ATOM 662 O O . THR A 1 96 ? -7.845 -5.616 -7.274 1.00 96.31 96 THR A O 1
ATOM 665 N N . THR A 1 97 ? -8.959 -5.346 -5.360 1.00 97.88 97 THR A N 1
ATOM 666 C CA . THR A 1 97 ? -7.964 -4.458 -4.758 1.00 97.88 97 THR A CA 1
ATOM 667 C C . THR A 1 97 ? -7.094 -5.215 -3.768 1.00 97.88 97 THR A C 1
ATOM 669 O O . THR A 1 97 ? -7.606 -5.787 -2.807 1.00 97.88 97 THR A O 1
ATOM 672 N N . VAL A 1 98 ? -5.780 -5.154 -3.970 1.00 98.38 98 VAL A N 1
ATOM 673 C CA . VAL A 1 98 ? -4.771 -5.601 -3.008 1.00 98.38 98 VAL A CA 1
ATOM 674 C C . VAL A 1 98 ? -4.269 -4.391 -2.231 1.00 98.38 98 VAL A C 1
ATOM 676 O O . VAL A 1 98 ? -3.734 -3.446 -2.810 1.00 98.38 98 VAL A O 1
ATOM 679 N N . PHE A 1 99 ? -4.419 -4.426 -0.916 1.00 98.56 99 PHE A N 1
ATOM 680 C CA . PHE A 1 99 ? -3.855 -3.463 0.018 1.00 98.56 99 PHE A CA 1
ATOM 681 C C . PHE A 1 99 ? -2.522 -3.981 0.532 1.00 98.56 99 PHE A C 1
ATOM 683 O O . PHE A 1 99 ? -2.393 -5.157 0.852 1.00 98.56 99 PHE A O 1
ATOM 690 N N . VAL A 1 100 ? -1.539 -3.096 0.627 1.00 98.44 100 VAL A N 1
ATOM 691 C CA . VAL A 1 100 ? -0.177 -3.417 1.052 1.00 98.44 100 VAL A CA 1
ATOM 692 C C . VAL A 1 100 ? 0.194 -2.488 2.197 1.00 98.44 100 VAL A C 1
ATOM 694 O O . VAL A 1 100 ? 0.242 -1.270 2.013 1.00 98.44 100 VAL A O 1
ATOM 697 N N . GLY A 1 101 ? 0.438 -3.066 3.369 1.00 96.56 101 GLY A N 1
ATOM 698 C CA . GLY A 1 101 ? 0.817 -2.371 4.593 1.00 96.56 101 GLY A CA 1
ATOM 699 C C . GLY A 1 101 ? 2.300 -2.555 4.883 1.00 96.56 101 GLY A C 1
ATOM 700 O O . GLY A 1 101 ? 2.860 -3.638 4.689 1.00 96.56 101 GLY A O 1
ATOM 701 N N . GLY A 1 102 ? 2.973 -1.502 5.335 1.0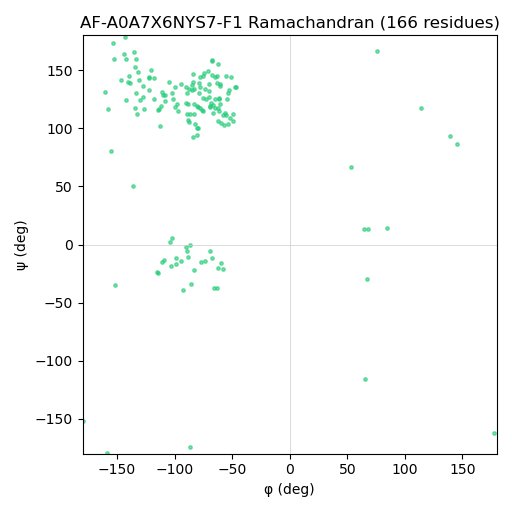0 94.94 102 GLY A N 1
ATOM 702 C CA . GLY A 1 102 ? 4.364 -1.643 5.729 1.00 94.94 102 GLY A CA 1
ATOM 703 C C . GLY A 1 102 ? 5.035 -0.381 6.250 1.00 94.94 102 GLY A C 1
ATOM 704 O O . GLY A 1 102 ? 4.402 0.520 6.799 1.00 94.94 102 GLY A O 1
ATOM 705 N N . ILE A 1 103 ? 6.354 -0.333 6.057 1.00 93.88 103 ILE A N 1
ATOM 706 C CA . ILE A 1 103 ? 7.214 0.805 6.425 1.00 93.88 103 ILE A CA 1
ATOM 707 C C . ILE A 1 103 ? 7.618 1.646 5.209 1.00 93.88 103 ILE A C 1
ATOM 709 O O . ILE A 1 103 ? 8.399 2.577 5.362 1.00 93.88 103 ILE A O 1
ATOM 713 N N . PHE A 1 104 ? 7.154 1.320 4.001 1.00 94.81 104 PHE A N 1
ATOM 714 C CA . PHE A 1 104 ? 7.513 2.062 2.790 1.00 94.81 104 PHE A CA 1
ATOM 715 C C . PHE A 1 104 ? 7.051 3.520 2.841 1.00 94.81 104 PHE A C 1
ATOM 717 O O . PHE A 1 104 ? 6.093 3.867 3.531 1.00 94.81 104 PHE A O 1
ATOM 724 N N . THR A 1 105 ? 7.725 4.381 2.083 1.00 95.19 105 THR A N 1
ATOM 725 C CA . THR A 1 105 ? 7.426 5.823 2.047 1.00 95.19 105 THR A CA 1
ATOM 726 C C . THR A 1 105 ? 6.797 6.271 0.735 1.00 95.19 105 THR A C 1
ATOM 728 O O . THR A 1 105 ? 6.246 7.372 0.654 1.00 95.19 105 THR A O 1
ATOM 731 N N . GLY A 1 106 ? 6.831 5.427 -0.292 1.00 95.50 106 GLY A N 1
ATOM 732 C CA . GLY A 1 106 ? 6.216 5.742 -1.565 1.00 95.50 106 GLY A CA 1
ATOM 733 C C . GLY A 1 106 ? 5.905 4.532 -2.417 1.00 95.50 106 GLY A C 1
ATOM 734 O O . GLY A 1 106 ? 6.165 3.386 -2.055 1.00 95.50 106 GLY A O 1
ATOM 735 N N . VAL A 1 107 ? 5.356 4.831 -3.584 1.00 96.31 107 VAL A N 1
ATOM 736 C CA . VAL A 1 107 ? 5.161 3.887 -4.677 1.00 96.31 107 VAL A CA 1
ATOM 737 C C . VAL A 1 107 ? 5.904 4.373 -5.910 1.00 96.31 107 VAL A C 1
ATOM 739 O O . VAL A 1 107 ? 6.082 5.575 -6.120 1.00 96.31 107 VAL A O 1
ATOM 742 N N . GLN A 1 108 ? 6.338 3.437 -6.736 1.00 94.88 108 GLN A N 1
ATOM 743 C CA . GLN A 1 108 ? 7.041 3.726 -7.974 1.00 94.88 108 GLN A CA 1
ATOM 744 C C . GLN A 1 108 ? 6.681 2.668 -9.007 1.00 94.88 108 GLN A C 1
ATOM 746 O O . GLN A 1 108 ? 6.544 1.485 -8.692 1.00 94.88 108 GLN A O 1
ATOM 751 N N . ARG A 1 109 ? 6.523 3.101 -10.253 1.00 92.44 109 ARG A N 1
ATOM 752 C CA . ARG A 1 109 ? 6.361 2.196 -11.389 1.00 92.44 109 ARG A CA 1
ATOM 753 C C . ARG A 1 109 ? 7.734 1.784 -11.880 1.00 92.44 109 ARG A C 1
ATOM 755 O O . ARG A 1 109 ? 8.538 2.676 -12.099 1.00 92.44 109 ARG A O 1
ATOM 762 N N . ASN A 1 110 ? 8.002 0.506 -12.124 1.00 85.81 110 ASN A N 1
ATOM 763 C CA . ASN A 1 110 ? 9.285 0.065 -12.695 1.00 85.81 110 ASN A CA 1
ATOM 764 C C . ASN A 1 110 ? 10.473 0.605 -11.881 1.00 85.81 110 ASN A C 1
ATOM 766 O O . ASN A 1 110 ? 11.193 1.486 -12.341 1.00 85.81 110 ASN A O 1
ATOM 770 N N . ALA A 1 111 ? 10.636 0.158 -10.635 1.00 74.12 111 ALA A N 1
ATOM 771 C CA . ALA A 1 111 ? 11.672 0.695 -9.742 1.00 74.12 111 ALA A CA 1
ATOM 772 C C . ALA A 1 111 ? 13.116 0.527 -10.279 1.00 74.12 111 ALA A C 1
ATOM 774 O O . ALA A 1 111 ? 14.033 1.192 -9.807 1.00 74.12 111 ALA A O 1
ATOM 775 N N . ASP A 1 112 ? 13.318 -0.341 -11.272 1.00 73.88 112 ASP A N 1
ATOM 776 C CA . ASP A 1 112 ? 14.554 -0.526 -12.036 1.00 73.88 112 ASP A CA 1
ATOM 777 C C . ASP A 1 112 ? 14.801 0.562 -13.103 1.00 73.88 112 ASP A C 1
ATOM 779 O O . ASP A 1 112 ? 15.915 0.696 -13.610 1.00 73.88 112 ASP A O 1
ATOM 783 N N . ASP A 1 113 ? 13.781 1.350 -13.444 1.00 80.81 113 ASP A N 1
ATOM 784 C CA . ASP A 1 113 ? 13.844 2.431 -14.421 1.00 80.81 113 ASP A CA 1
ATOM 785 C C . ASP A 1 113 ? 14.256 3.758 -13.753 1.00 80.81 113 ASP A C 1
ATOM 787 O O . ASP A 1 113 ? 13.469 4.345 -13.001 1.00 80.81 113 ASP A O 1
ATOM 791 N N . PRO A 1 114 ? 15.452 4.299 -14.055 1.00 74.12 114 PRO A N 1
ATOM 792 C CA . PRO A 1 114 ? 15.944 5.526 -13.431 1.00 74.12 114 PRO A CA 1
ATOM 793 C C . PRO A 1 114 ? 15.137 6.775 -13.815 1.00 74.12 114 PRO A C 1
ATOM 795 O O . PRO A 1 114 ? 15.324 7.830 -13.212 1.00 74.12 114 PRO A O 1
ATOM 798 N N . THR A 1 115 ? 14.263 6.689 -14.822 1.00 82.69 115 THR A N 1
ATOM 799 C CA . THR A 1 115 ? 13.386 7.793 -15.237 1.00 82.69 115 THR A CA 1
ATOM 800 C C . THR A 1 115 ? 12.057 7.813 -14.485 1.00 82.69 115 THR A C 1
ATOM 802 O O . THR A 1 115 ? 11.318 8.796 -14.567 1.00 82.69 115 THR A O 1
ATOM 805 N N . SER A 1 116 ? 11.743 6.753 -13.736 1.00 87.12 116 SER A N 1
ATOM 806 C CA . SER A 1 116 ? 10.497 6.658 -12.991 1.00 87.12 116 SER A CA 1
ATOM 807 C C . SER A 1 116 ? 10.542 7.470 -11.701 1.00 87.12 116 SER A C 1
ATOM 809 O O . SER A 1 116 ? 11.461 7.339 -10.893 1.00 87.12 116 SER A O 1
ATOM 811 N N . SER A 1 117 ? 9.521 8.292 -11.468 1.00 90.94 117 SER A N 1
ATOM 812 C CA . SER A 1 117 ? 9.399 9.097 -10.2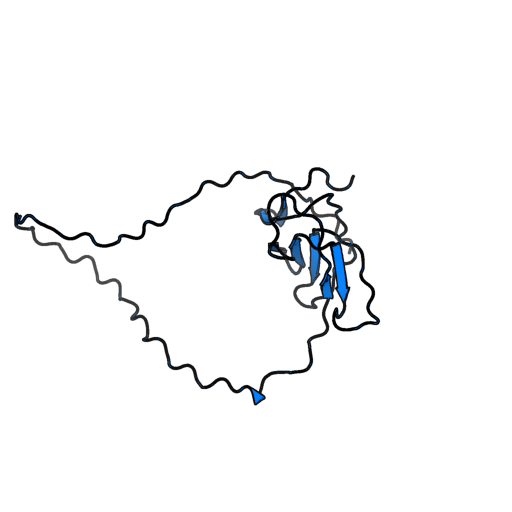54 1.00 90.94 117 SER A CA 1
ATOM 813 C C . SER A 1 117 ? 8.757 8.319 -9.107 1.00 90.94 117 SER A C 1
ATOM 815 O O . SER A 1 117 ? 7.718 7.681 -9.290 1.00 90.94 117 SER A O 1
ATOM 817 N N . VAL A 1 118 ? 9.306 8.470 -7.902 1.00 94.50 118 VAL A N 1
ATOM 818 C CA . VAL A 1 118 ? 8.648 8.031 -6.665 1.00 94.50 118 VAL A CA 1
ATOM 819 C C . VAL A 1 118 ? 7.494 8.973 -6.333 1.00 94.50 118 VAL A C 1
ATOM 821 O O . VAL A 1 118 ? 7.657 10.194 -6.343 1.00 94.50 118 VAL A O 1
ATOM 824 N N . ILE A 1 119 ? 6.339 8.407 -5.992 1.00 96.12 119 ILE A N 1
ATOM 825 C CA . ILE A 1 119 ? 5.178 9.148 -5.503 1.00 96.12 119 ILE A CA 1
ATOM 826 C C . ILE A 1 119 ? 5.002 8.856 -4.016 1.00 96.12 119 ILE A C 1
ATOM 828 O O . ILE A 1 119 ? 4.966 7.696 -3.607 1.00 96.12 119 ILE A O 1
ATOM 832 N N . ALA A 1 120 ? 4.894 9.911 -3.205 1.00 96.69 120 ALA A N 1
ATOM 833 C CA . ALA A 1 120 ? 4.702 9.780 -1.766 1.00 96.69 120 ALA A CA 1
ATOM 834 C C . ALA A 1 120 ? 3.347 9.124 -1.462 1.00 96.69 120 ALA A C 1
ATOM 836 O O . ALA A 1 120 ? 2.290 9.662 -1.790 1.00 96.69 120 ALA A O 1
ATOM 837 N N . GLN A 1 121 ? 3.407 7.957 -0.833 1.00 97.50 121 GLN A N 1
ATOM 838 C CA . GLN A 1 121 ? 2.271 7.190 -0.337 1.00 97.50 121 GLN A CA 1
ATOM 839 C C . GLN A 1 121 ? 2.814 6.316 0.793 1.00 97.50 121 GLN A C 1
ATOM 841 O O . GLN A 1 121 ? 3.194 5.173 0.549 1.00 97.50 121 GLN A O 1
ATOM 846 N N . PRO A 1 122 ? 2.984 6.872 1.997 1.00 95.19 122 PRO A N 1
ATOM 847 C CA . PRO A 1 122 ? 3.642 6.154 3.068 1.00 95.19 122 PRO A CA 1
ATOM 848 C C . PRO A 1 122 ? 2.702 5.127 3.712 1.00 95.19 122 PRO A C 1
ATOM 850 O O . PRO A 1 122 ? 1.507 5.373 3.883 1.00 95.19 122 PRO A O 1
ATOM 853 N N . TYR A 1 123 ? 3.287 3.998 4.103 1.00 95.56 123 TYR A N 1
ATOM 854 C CA . TYR A 1 123 ? 2.763 2.972 5.012 1.00 95.56 123 TYR A CA 1
ATOM 855 C C . TYR A 1 123 ? 1.558 2.140 4.552 1.00 95.56 123 TYR A C 1
ATOM 857 O O . TYR A 1 123 ? 1.464 0.980 4.948 1.00 95.56 123 TYR A O 1
ATOM 865 N N . LEU A 1 124 ? 0.667 2.668 3.710 1.00 97.69 124 LEU A N 1
ATOM 866 C CA . LEU A 1 124 ? -0.463 1.919 3.155 1.00 97.69 124 LEU A CA 1
ATOM 867 C C . LEU 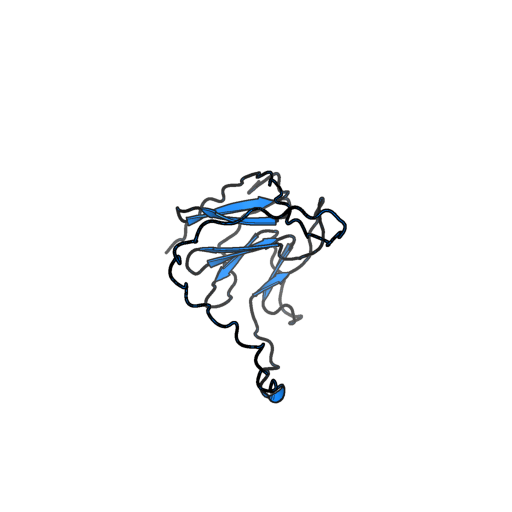A 1 124 ? -0.721 2.313 1.696 1.00 97.69 124 LEU A C 1
ATOM 869 O O . LEU A 1 124 ? -0.928 3.486 1.390 1.00 97.69 124 LEU A O 1
ATOM 873 N N . ALA A 1 125 ? -0.727 1.335 0.795 1.00 98.44 125 ALA A N 1
ATOM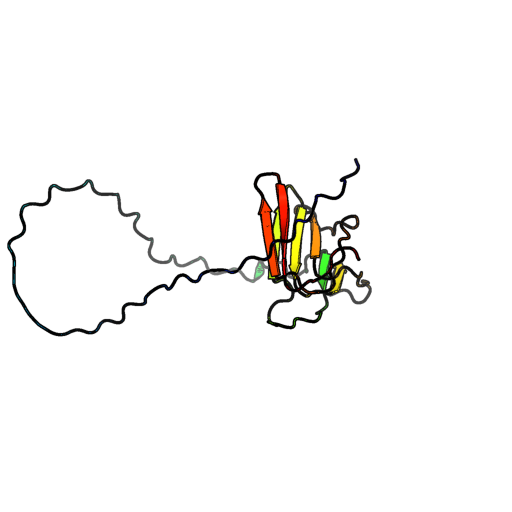 874 C CA . ALA A 1 125 ? -0.967 1.513 -0.636 1.00 98.44 125 ALA A CA 1
ATOM 875 C C . ALA A 1 125 ? -1.963 0.465 -1.138 1.00 98.44 125 ALA A C 1
ATOM 877 O O . ALA A 1 125 ? -2.153 -0.568 -0.501 1.00 98.44 125 ALA A O 1
ATOM 878 N N . ALA A 1 126 ? -2.593 0.737 -2.278 1.00 98.38 126 ALA A N 1
ATOM 879 C CA . ALA A 1 126 ? -3.535 -0.177 -2.908 1.00 98.38 126 ALA A CA 1
ATOM 880 C C . ALA A 1 126 ? -3.207 -0.349 -4.392 1.00 98.38 126 ALA A C 1
ATOM 882 O O . ALA A 1 126 ? -2.838 0.619 -5.063 1.00 98.38 126 ALA A O 1
ATOM 883 N N . PHE A 1 127 ? -3.363 -1.566 -4.894 1.00 98.06 127 PHE A N 1
ATOM 884 C CA . PHE A 1 127 ? -3.092 -1.952 -6.274 1.00 98.06 127 PHE A CA 1
ATOM 885 C C . PHE A 1 127 ? -4.269 -2.749 -6.824 1.00 98.06 127 PHE A C 1
ATOM 887 O O . PHE A 1 127 ? -4.946 -3.462 -6.083 1.00 98.06 127 PHE A O 1
ATOM 894 N N . ASP A 1 128 ? -4.509 -2.633 -8.122 1.00 96.94 128 ASP A N 1
ATOM 895 C CA . ASP A 1 128 ? -5.406 -3.542 -8.821 1.00 96.94 128 ASP A CA 1
ATOM 896 C C . ASP A 1 128 ? -4.716 -4.906 -8.975 1.00 96.94 128 ASP A C 1
ATOM 898 O O . ASP A 1 128 ? -3.590 -4.987 -9.467 1.00 96.94 128 ASP A O 1
ATOM 902 N N . ARG A 1 129 ? -5.368 -5.974 -8.516 1.00 95.75 129 ARG A N 1
ATOM 903 C CA . ARG A 1 129 ? -4.848 -7.348 -8.528 1.00 95.75 129 ARG A CA 1
ATOM 904 C C . ARG A 1 129 ? -4.610 -7.856 -9.945 1.00 95.75 129 ARG A C 1
ATOM 906 O O . ARG A 1 129 ? -3.664 -8.605 -10.175 1.00 95.75 129 ARG A O 1
ATOM 913 N N . ASP A 1 130 ? -5.492 -7.485 -10.867 1.00 94.50 130 ASP A N 1
ATOM 914 C CA . ASP A 1 130 ? -5.530 -8.065 -12.201 1.00 94.50 130 ASP A CA 1
ATOM 915 C C . ASP A 1 130 ? -4.554 -7.325 -13.132 1.00 94.50 130 ASP A C 1
ATOM 917 O O . ASP A 1 130 ? -3.926 -7.949 -13.988 1.00 94.50 130 ASP A O 1
ATOM 921 N N . THR A 1 131 ? -4.373 -6.009 -12.952 1.00 93.44 131 THR A N 1
ATOM 922 C CA . THR A 1 131 ? -3.462 -5.200 -13.785 1.00 93.44 131 THR A CA 1
ATOM 923 C C . THR A 1 131 ? -2.130 -4.846 -13.123 1.00 93.44 131 THR A C 1
ATOM 925 O O . THR A 1 131 ? -1.207 -4.432 -13.825 1.00 93.44 131 THR A O 1
ATOM 928 N N . GLY A 1 132 ? -2.016 -4.939 -11.796 1.00 92.94 132 GLY A N 1
ATOM 929 C CA . GLY A 1 132 ? -0.850 -4.465 -11.040 1.00 92.94 132 GLY A CA 1
ATOM 930 C C . GLY A 1 132 ? -0.689 -2.939 -11.038 1.00 92.94 132 GLY A C 1
ATOM 931 O O . GLY A 1 132 ? 0.380 -2.426 -10.697 1.00 92.94 132 GLY A O 1
ATOM 932 N N . GLU A 1 133 ? -1.717 -2.191 -11.454 1.00 94.75 133 GLU A N 1
ATOM 933 C CA . GLU A 1 133 ? -1.682 -0.727 -11.448 1.00 94.75 133 GLU A CA 1
ATOM 934 C C . GLU A 1 133 ? -1.940 -0.193 -10.039 1.00 94.75 133 GLU A C 1
ATOM 936 O O . GLU A 1 133 ? -2.802 -0.679 -9.307 1.00 94.75 133 GLU A O 1
ATOM 941 N N . TRP A 1 134 ? -1.197 0.840 -9.649 1.00 96.94 134 TRP A N 1
ATOM 942 C CA . TRP A 1 134 ? -1.434 1.516 -8.382 1.00 96.94 134 TRP A CA 1
ATOM 943 C C . TRP A 1 134 ? -2.744 2.310 -8.411 1.00 96.94 134 TRP A C 1
ATOM 945 O O . TRP A 1 134 ? -2.994 3.111 -9.315 1.00 96.94 134 TRP A O 1
ATOM 955 N N . ILE A 1 135 ? -3.564 2.156 -7.373 1.00 97.44 135 ILE A N 1
ATOM 956 C CA . ILE A 1 135 ? -4.845 2.850 -7.244 1.00 97.44 135 ILE A CA 1
ATOM 957 C C . ILE A 1 135 ? -4.594 4.270 -6.728 1.00 97.44 135 ILE A C 1
ATOM 959 O O . ILE A 1 135 ? -4.515 4.544 -5.527 1.00 97.44 135 ILE A O 1
ATOM 963 N N . SER A 1 136 ? -4.483 5.218 -7.660 1.00 96.12 136 SER A N 1
ATOM 964 C CA . SER A 1 136 ? -4.125 6.607 -7.358 1.00 96.12 136 SER A CA 1
ATOM 965 C C . SER A 1 136 ? -5.202 7.402 -6.592 1.00 96.12 136 SER A C 1
ATOM 967 O O . SER A 1 136 ? -4.988 8.553 -6.221 1.00 96.12 136 SER A O 1
ATOM 969 N N . THR A 1 137 ? -6.384 6.835 -6.375 1.00 95.94 137 THR A N 1
ATOM 970 C CA . THR A 1 137 ? -7.469 7.474 -5.613 1.00 95.94 137 THR A CA 1
ATOM 971 C C . THR A 1 137 ? -7.479 7.066 -4.143 1.00 95.94 137 THR A C 1
A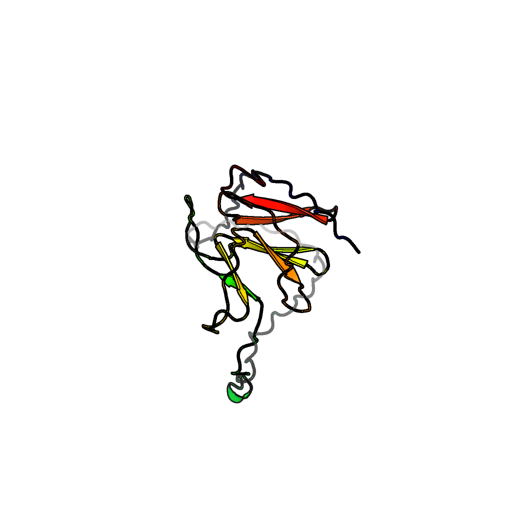TOM 973 O O . THR A 1 137 ? -8.133 7.720 -3.335 1.00 95.94 137 THR A O 1
ATOM 976 N N . PHE A 1 138 ? -6.750 6.013 -3.773 1.00 96.12 138 PHE A N 1
ATOM 977 C CA . PHE A 1 138 ? -6.625 5.565 -2.393 1.00 96.12 138 PHE A CA 1
ATOM 978 C C . PHE A 1 138 ? -5.453 6.298 -1.724 1.00 96.12 138 PHE A C 1
ATOM 980 O O . PHE A 1 138 ? -4.289 6.090 -2.078 1.00 96.12 138 PHE A O 1
ATOM 987 N N . ARG A 1 139 ? -5.777 7.238 -0.826 1.00 95.69 139 ARG A N 1
ATOM 988 C CA . ARG A 1 139 ? -4.837 8.204 -0.222 1.00 95.69 139 ARG A CA 1
ATOM 989 C C . ARG A 1 139 ? -5.010 8.381 1.295 1.00 95.69 139 ARG A C 1
ATOM 991 O O . ARG A 1 139 ? -5.131 9.517 1.750 1.00 95.69 139 ARG A O 1
ATOM 998 N N . PRO A 1 140 ? -5.054 7.309 2.101 1.00 95.38 140 PRO A N 1
ATOM 999 C CA . PRO A 1 140 ? -4.992 7.486 3.545 1.00 95.38 140 PRO A CA 1
ATOM 1000 C C . PRO A 1 140 ? -3.601 7.998 3.945 1.00 95.38 140 PRO A C 1
ATOM 1002 O O . PRO A 1 140 ? -2.599 7.630 3.321 1.00 95.38 140 PRO A O 1
ATOM 1005 N N . THR A 1 141 ? -3.531 8.831 4.982 1.00 93.56 141 THR A N 1
ATOM 1006 C CA . THR A 1 141 ? -2.255 9.251 5.575 1.00 93.56 141 THR A CA 1
ATOM 1007 C C . THR A 1 141 ? -2.097 8.658 6.967 1.00 93.56 141 THR A C 1
ATOM 1009 O O . THR A 1 141 ? -3.000 8.742 7.795 1.00 93.56 141 THR A O 1
ATOM 1012 N N . PHE A 1 142 ? -0.933 8.062 7.213 1.00 92.62 142 PHE A N 1
ATOM 1013 C CA . PHE A 1 142 ? -0.523 7.530 8.508 1.00 92.62 142 PHE A CA 1
ATOM 1014 C C . PHE A 1 142 ? 0.774 8.216 8.922 1.00 92.62 142 PHE A C 1
ATOM 1016 O O . PHE A 1 142 ? 1.624 8.509 8.078 1.00 92.62 142 PHE A O 1
ATOM 1023 N N . ASP A 1 143 ? 0.936 8.477 10.215 1.00 91.62 143 ASP A N 1
ATOM 1024 C CA . ASP A 1 143 ? 2.155 9.084 10.749 1.00 91.62 143 ASP A CA 1
ATOM 1025 C C . ASP A 1 143 ? 3.274 8.059 10.994 1.00 91.62 143 ASP A C 1
ATOM 1027 O O . ASP A 1 143 ? 4.450 8.432 11.013 1.00 91.62 143 ASP A O 1
ATOM 1031 N N . ARG A 1 144 ? 2.935 6.770 11.138 1.00 92.69 144 ARG A N 1
ATOM 1032 C CA . ARG A 1 144 ? 3.892 5.664 11.316 1.00 92.69 144 ARG A CA 1
ATOM 1033 C C . ARG A 1 144 ? 3.451 4.385 10.603 1.00 92.69 144 ARG A C 1
ATOM 1035 O O . ARG A 1 144 ? 2.397 4.326 9.975 1.00 92.69 144 ARG A O 1
ATOM 1042 N N . ALA A 1 145 ? 4.303 3.371 10.720 1.00 92.75 145 ALA A N 1
ATOM 1043 C CA . ALA A 1 145 ? 4.194 2.087 10.053 1.00 92.75 145 ALA A CA 1
ATOM 1044 C C . ALA A 1 145 ? 2.868 1.354 10.294 1.00 92.75 145 ALA A C 1
ATOM 1046 O O . ALA A 1 145 ? 2.319 1.357 11.401 1.00 92.75 145 ALA A O 1
ATOM 1047 N N . VAL A 1 146 ? 2.428 0.650 9.252 1.00 93.94 146 VAL A N 1
ATOM 1048 C CA . VAL A 1 146 ? 1.347 -0.338 9.294 1.00 93.94 146 VAL A CA 1
ATOM 1049 C C . VAL A 1 146 ? 1.974 -1.728 9.304 1.00 93.94 146 VAL A C 1
ATOM 1051 O O . VAL A 1 146 ? 2.841 -2.024 8.482 1.00 93.94 146 VAL A O 1
ATOM 1054 N N . TYR A 1 147 ? 1.548 -2.575 10.236 1.00 93.38 147 TYR A N 1
ATOM 1055 C CA . TYR A 1 147 ? 2.106 -3.914 10.440 1.00 93.38 147 TYR A CA 1
ATOM 1056 C C . TYR A 1 147 ? 1.138 -5.045 10.140 1.00 93.38 147 TYR A C 1
ATOM 1058 O O . TYR A 1 147 ? 1.591 -6.148 9.862 1.00 93.38 147 TYR A O 1
ATOM 1066 N N . ALA A 1 148 ? -0.162 -4.785 10.230 1.00 95.19 148 ALA A N 1
ATOM 1067 C CA . ALA A 1 148 ? -1.186 -5.797 10.048 1.00 95.19 148 ALA A CA 1
ATOM 1068 C C . ALA A 1 148 ? -2.360 -5.221 9.264 1.00 95.19 148 ALA A C 1
ATOM 1070 O O . ALA A 1 148 ? -2.774 -4.079 9.500 1.00 95.19 148 ALA A O 1
ATOM 1071 N N . LEU A 1 149 ? -2.893 -6.033 8.363 1.00 97.69 149 LEU A N 1
ATOM 1072 C CA . LEU A 1 149 ? -4.103 -5.783 7.604 1.00 97.69 149 LEU A CA 1
ATOM 1073 C C . LEU A 1 149 ? -5.034 -6.984 7.767 1.00 97.69 149 LEU A C 1
ATOM 1075 O O . LEU A 1 149 ? -4.607 -8.126 7.670 1.00 97.69 149 LEU A O 1
ATOM 1079 N N . ASP A 1 150 ? -6.317 -6.729 7.985 1.00 98.12 150 ASP A N 1
ATOM 1080 C CA . ASP A 1 150 ? -7.328 -7.789 7.991 1.00 98.12 150 ASP A CA 1
ATOM 1081 C C . ASP A 1 150 ? -8.623 -7.283 7.357 1.00 98.12 150 ASP A C 1
ATOM 1083 O O . ASP A 1 150 ? -8.853 -6.075 7.260 1.00 98.12 150 ASP A O 1
ATOM 1087 N N . VAL A 1 151 ? -9.474 -8.194 6.902 1.00 96.81 151 VAL A N 1
ATOM 1088 C CA . VAL A 1 151 ? -10.741 -7.862 6.251 1.00 96.81 151 VAL A CA 1
ATOM 1089 C C . VAL A 1 151 ? -11.885 -8.342 7.128 1.00 96.81 151 VAL A C 1
ATOM 1091 O O . VAL A 1 151 ? -12.082 -9.538 7.339 1.00 96.81 151 VAL A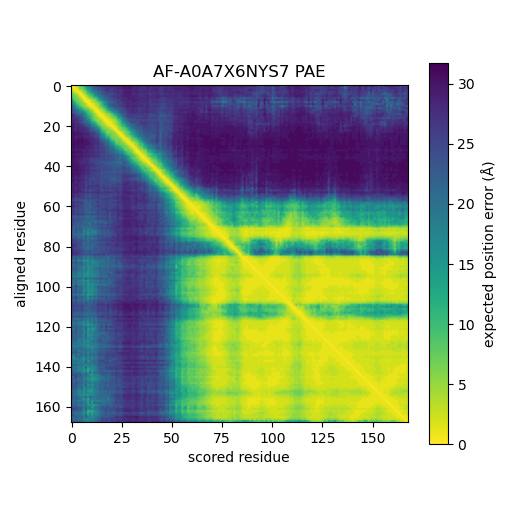 O 1
ATOM 1094 N N . ALA A 1 152 ? -12.674 -7.397 7.630 1.00 94.38 152 ALA A N 1
ATOM 1095 C CA . ALA A 1 152 ? -13.869 -7.711 8.394 1.00 94.38 152 ALA A CA 1
ATOM 1096 C C . ALA A 1 152 ? -14.940 -8.380 7.501 1.00 94.38 152 ALA A C 1
ATOM 1098 O O . ALA A 1 152 ? -14.954 -8.175 6.285 1.00 94.38 152 ALA A O 1
ATOM 1099 N N . PRO A 1 153 ? -15.896 -9.138 8.077 1.00 94.88 153 PRO A N 1
ATOM 1100 C CA . PRO A 1 153 ? -16.931 -9.836 7.302 1.00 94.88 153 PRO A CA 1
ATOM 1101 C C . PRO A 1 153 ? -17.814 -8.939 6.421 1.00 94.88 153 PRO A C 1
ATOM 1103 O O . PRO A 1 153 ? -18.446 -9.428 5.488 1.00 94.88 153 PRO A O 1
ATOM 1106 N N . ASP A 1 154 ? -17.886 -7.643 6.722 1.00 91.50 154 ASP A N 1
ATOM 1107 C CA . ASP A 1 154 ? -18.622 -6.643 5.945 1.00 91.50 154 ASP A CA 1
ATOM 1108 C C . ASP A 1 154 ? -17.805 -6.040 4.783 1.00 91.50 154 ASP A C 1
ATOM 1110 O O . ASP A 1 154 ? -18.321 -5.208 4.038 1.00 91.50 154 ASP A O 1
ATOM 1114 N N . GLY A 1 155 ? -16.551 -6.469 4.603 1.00 90.50 155 GLY A N 1
ATOM 1115 C CA . GLY A 1 155 ? -15.633 -5.950 3.591 1.00 90.50 155 GLY A CA 1
ATOM 1116 C C . GLY A 1 155 ? -14.876 -4.691 4.019 1.00 90.50 155 GLY A C 1
ATOM 1117 O O . GLY A 1 155 ? -14.292 -4.020 3.170 1.00 90.50 155 GLY A O 1
ATOM 1118 N N . THR A 1 156 ? -14.879 -4.345 5.307 1.00 94.06 156 THR A N 1
ATOM 1119 C CA . THR A 1 156 ? -14.074 -3.243 5.851 1.00 94.06 156 THR A CA 1
ATOM 1120 C C . THR A 1 156 ? -12.616 -3.670 6.021 1.00 94.06 156 THR A C 1
ATOM 1122 O O . THR A 1 156 ? -12.340 -4.738 6.566 1.00 94.06 156 THR A O 1
ATOM 1125 N N . LEU A 1 157 ? -11.672 -2.816 5.610 1.00 96.56 157 LEU A N 1
ATOM 1126 C CA . LEU A 1 157 ? -10.248 -3.022 5.881 1.00 96.56 157 LEU A CA 1
ATOM 1127 C C . LEU A 1 157 ? -9.916 -2.577 7.313 1.00 96.56 157 LEU A C 1
ATOM 1129 O O . LEU A 1 157 ? -10.052 -1.401 7.668 1.00 96.56 157 LEU A O 1
ATOM 1133 N N . LEU A 1 158 ? -9.443 -3.515 8.121 1.00 96.62 158 LEU A N 1
ATOM 1134 C CA . LEU A 1 158 ? -8.869 -3.275 9.437 1.00 96.62 158 LEU A CA 1
ATOM 1135 C C . LEU A 1 158 ? -7.365 -3.050 9.292 1.00 96.62 158 LEU A C 1
ATOM 1137 O O . LEU A 1 158 ? -6.690 -3.770 8.557 1.00 96.62 158 LEU A O 1
ATOM 1141 N N . VAL A 1 159 ? -6.841 -2.044 9.991 1.00 97.38 159 VAL A N 1
ATOM 1142 C CA . VAL A 1 159 ? -5.431 -1.643 9.881 1.00 97.38 159 VAL A CA 1
ATOM 1143 C C . VAL A 1 159 ? -4.818 -1.532 11.275 1.00 97.38 159 VAL A C 1
ATOM 1145 O O . VAL A 1 159 ? -5.322 -0.796 12.121 1.00 97.38 159 VAL A O 1
ATOM 1148 N N . GLY A 1 160 ? -3.726 -2.253 11.521 1.00 94.75 160 GLY A N 1
ATOM 1149 C CA . GLY A 1 160 ? -2.982 -2.243 12.784 1.00 94.75 160 GLY A CA 1
ATOM 1150 C C . GLY A 1 160 ? -1.522 -1.839 12.582 1.00 94.75 160 GLY A C 1
ATOM 1151 O O . GLY A 1 160 ? -0.906 -2.192 11.576 1.00 94.75 160 GLY A O 1
ATOM 1152 N N . GLY A 1 161 ? -0.945 -1.087 13.522 1.00 92.75 161 GLY A N 1
ATOM 1153 C CA . GLY A 1 161 ? 0.431 -0.595 13.404 1.00 92.75 161 GLY A CA 1
ATOM 1154 C C . GLY A 1 161 ? 0.879 0.305 14.556 1.00 92.75 161 GLY A C 1
ATOM 1155 O O . GLY A 1 161 ? 0.270 0.317 15.623 1.00 92.75 161 GLY A O 1
ATOM 1156 N N . GLU A 1 162 ? 1.952 1.064 14.321 1.00 91.38 162 GLU A N 1
ATOM 1157 C CA . GLU A 1 162 ? 2.543 2.028 15.273 1.00 91.38 162 GLU A CA 1
ATOM 1158 C C . GLU A 1 162 ? 1.947 3.437 15.184 1.00 91.38 162 GLU A C 1
ATOM 1160 O O . GLU A 1 162 ? 2.330 4.330 15.944 1.00 91.38 162 GLU A O 1
ATOM 1165 N N . PHE A 1 163 ? 1.077 3.680 14.210 1.00 90.94 163 PHE A N 1
ATOM 1166 C CA . PHE A 1 163 ? 0.525 5.004 13.962 1.00 90.94 163 PHE A CA 1
ATOM 1167 C C . PHE A 1 163 ? -0.297 5.504 15.155 1.00 90.94 163 PHE A C 1
ATOM 1169 O O . PHE A 1 163 ? -0.976 4.746 15.847 1.00 90.94 163 PHE A O 1
ATOM 1176 N N . THR A 1 164 ? -0.233 6.811 15.387 1.00 93.25 164 THR A N 1
ATOM 1177 C CA . THR A 1 164 ? -1.045 7.499 16.403 1.00 93.25 164 THR A CA 1
ATOM 1178 C C . THR A 1 164 ? -2.089 8.414 15.784 1.00 93.25 164 THR A C 1
ATOM 1180 O O . THR A 1 164 ? -3.045 8.795 16.456 1.00 93.25 164 THR A O 1
ATOM 1183 N N . THR A 1 165 ? -1.937 8.716 14.495 1.00 90.62 165 THR A N 1
ATOM 1184 C CA . THR A 1 165 ? -2.810 9.614 13.750 1.00 90.62 165 THR A CA 1
ATOM 1185 C C .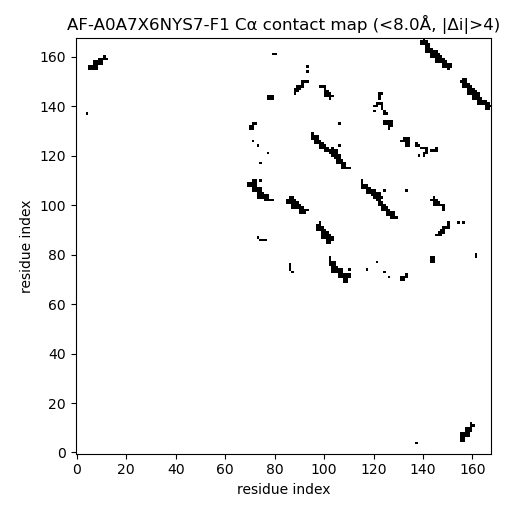 THR A 1 165 ? -3.083 9.046 12.362 1.00 90.62 165 THR A C 1
ATOM 1187 O O . THR A 1 165 ? -2.179 8.545 11.691 1.00 90.62 165 THR A O 1
ATOM 1190 N N . VAL A 1 166 ? -4.336 9.174 11.918 1.00 92.31 166 VAL A N 1
ATOM 1191 C CA . VAL A 1 166 ? -4.779 8.818 10.566 1.00 92.31 166 VAL A CA 1
ATOM 1192 C C . VAL A 1 166 ? -5.519 10.014 9.970 1.00 92.31 166 VAL A C 1
ATOM 1194 O O . VAL A 1 166 ? -6.454 10.514 10.587 1.00 92.31 166 VAL A O 1
ATOM 1197 N N . ASN A 1 167 ? -5.121 10.466 8.780 1.00 91.00 167 ASN A N 1
ATOM 1198 C CA . ASN A 1 167 ? -5.719 11.602 8.057 1.00 91.00 167 ASN A CA 1
ATOM 1199 C C . ASN A 1 167 ? -5.602 12.996 8.717 1.00 91.00 167 ASN A C 1
ATOM 1201 O O . ASN A 1 167 ? -6.216 13.935 8.209 1.00 91.00 167 ASN A O 1
ATOM 1205 N N . GLY A 1 168 ? -4.753 13.156 9.743 1.00 76.44 168 GLY A N 1
ATOM 1206 C CA . GLY A 1 168 ? -4.432 14.447 10.380 1.00 76.44 168 GLY A CA 1
ATOM 1207 C C . GLY A 1 168 ? -5.143 14.682 11.704 1.00 76.44 168 GLY A C 1
ATOM 1208 O O . GLY A 1 168 ? -6.373 14.885 11.685 1.00 76.44 168 GLY A O 1
#

Nearest PDB structures (foldseek):
  7zty-assembly1_A  TM=1.887E-01  e=5.674E-01  Thermochaetoides thermophila
  5nxh-assembly1_C  TM=2.278E-01  e=9.993E+00  Tequatrovirus T4

Solvent-accessible surface area (backbone atoms only — not comparable to full-atom values): 11023 Å² total; per-residue (Å²): 136,84,84,71,86,74,62,73,48,76,56,92,78,89,81,83,87,84,85,83,82,82,82,77,88,80,85,84,87,82,91,81,90,76,89,78,77,89,79,74,80,74,74,82,73,78,74,75,74,77,70,71,86,69,85,69,77,82,83,64,72,87,74,59,82,81,74,79,85,80,41,49,44,78,37,64,76,53,71,62,94,88,66,86,90,59,56,61,55,31,66,37,76,56,95,59,37,33,36,43,25,7,27,18,39,16,33,26,48,32,84,88,42,90,86,47,65,76,42,85,41,38,21,47,46,42,26,34,66,89,77,40,44,65,43,88,85,66,75,73,44,53,78,35,25,25,50,41,52,45,71,46,99,88,72,40,45,33,44,26,60,74,44,88,46,67,74,118

Mean predicted aligned error: 15.98 Å

Foldseek 3Di:
DDDPDFDAAEDDDDDDDDDDDDDDDDDDDDDDDDDDDDDDDPDDPPPPPPPDPDPDDPDDPVPDDPDDDWAKDFDDFADDDPDDDDQWQDWDDFDQKIKTFWRTQFMWTRPVDPPIDTDGAGGIWIAGNVRRHTDPVDHKDFPGGWRDWDADPVRGIYTYDDTPDIPD

pLDDT: mean 73.27, std 25.45, range [27.11, 98.56]

Secondary structure (DSSP, 8-state):
-------EEE---PPPP---------------PPPPP------------------PPPP-GGGS--SPP--EEEE-----SS--S-SEEEEEEETTEEEEEES--EEEESTT-TTPPPEE--SEEEEETTT--B-TT----BSS-EEEEEE-TTSPEEEEES-S-B--

Radius of gyration: 25.16 Å; Cα contacts (8 Å, |Δi|>4): 261; chains: 1; bounding box: 35×71×55 Å

Sequence (168 aa):
MTIAATAVVALVATVFAFTVASADEVGGGGASTPVEPPVQAAGAQSAVSAAA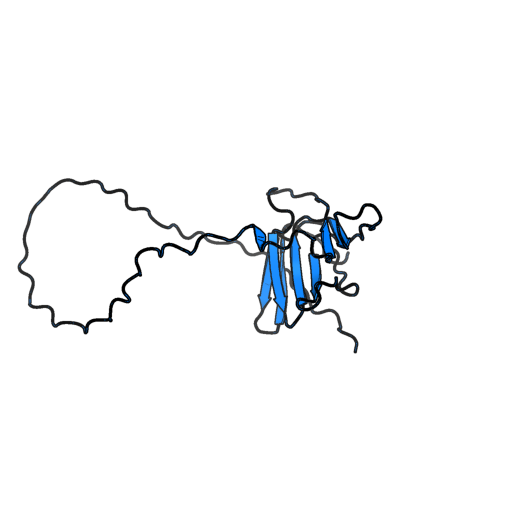PGVVDSVDFAKLETTPIRQWGVVGTGSSYTAAKPQVWDFAEIGTTVFVGGIFTGVQRNADDPTSSVIAQPYLAAFDRDTGEWISTFRPTFDRAVYALDVAPDGTLLVGGEFTTVNG